Protein AF-A0A7S0L4T3-F1 (afdb_monomer_lite)

pLDDT: mean 77.62, std 17.74, range [37.81, 94.56]

Sequence (100 aa):
HNDGCRTHTGLHGLSHGSYDELWGVKTQELCRTACAQRPDCHAYEYAQISAYTRCELHKDMPTMTLPMPGYYCYKKNVPKLAGQPLQHSMREPPPPPPLP

Secondary structure (DSSP, 8-state):
--EEEE--B-TTS-B---EEEETT--SHHHHHHHHHH-TT--EEEEEEETTEEEEEEESS---EEEE-TTEEEEE------TT-------PPPPPPPPP-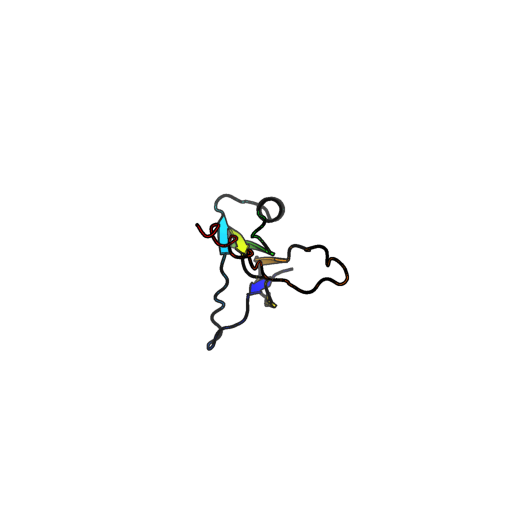

Organism: NCBI:txid221442

InterPro domains:
  IPR003609 PAN/Apple domain [PF00024] (16-62)

Structure (mmCIF, N/CA/C/O backbone):
data_AF-A0A7S0L4T3-F1
#
_entry.id   AF-A0A7S0L4T3-F1
#
loop_
_atom_site.group_PDB
_atom_site.id
_atom_site.type_symbol
_atom_site.label_atom_id
_atom_site.label_alt_id
_atom_site.label_comp_id
_atom_site.label_asym_id
_atom_site.label_entity_id
_atom_site.label_seq_id
_atom_site.pdbx_PDB_ins_code
_atom_site.Cartn_x
_atom_site.Cartn_y
_atom_site.Cartn_z
_atom_site.occupancy
_atom_site.B_iso_or_equiv
_atom_site.auth_seq_id
_atom_site.auth_comp_id
_atom_site.auth_asym_id
_atom_site.auth_atom_id
_atom_site.pdbx_PDB_model_num
ATOM 1 N N . HIS A 1 1 ? 12.550 4.303 0.684 1.00 51.66 1 HIS A N 1
ATOM 2 C CA . HIS A 1 1 ? 12.209 3.058 -0.025 1.00 51.66 1 HIS A CA 1
ATOM 3 C C . HIS A 1 1 ? 11.549 3.449 -1.335 1.00 51.66 1 HIS A C 1
ATOM 5 O O . HIS A 1 1 ? 10.740 4.362 -1.305 1.00 51.66 1 HIS A O 1
ATOM 11 N N . ASN A 1 2 ? 11.996 2.868 -2.446 1.00 75.56 2 ASN A N 1
ATOM 12 C CA . ASN A 1 2 ? 11.482 3.054 -3.812 1.00 75.56 2 ASN A CA 1
ATOM 13 C C . ASN A 1 2 ? 11.314 1.645 -4.385 1.00 75.56 2 ASN A C 1
ATOM 15 O O . ASN A 1 2 ? 11.990 1.255 -5.334 1.00 75.56 2 ASN A O 1
ATOM 19 N N . ASP A 1 3 ? 10.534 0.835 -3.683 1.00 86.62 3 ASP A N 1
ATOM 20 C CA . ASP A 1 3 ? 10.508 -0.606 -3.849 1.00 86.62 3 ASP A CA 1
ATOM 21 C C . ASP A 1 3 ? 9.082 -1.115 -3.637 1.00 86.62 3 ASP A C 1
ATOM 23 O O . ASP A 1 3 ? 8.424 -0.716 -2.674 1.00 86.62 3 ASP A O 1
ATOM 27 N N . GLY A 1 4 ? 8.615 -2.006 -4.510 1.00 85.88 4 GLY A N 1
ATOM 28 C CA . GLY A 1 4 ? 7.343 -2.715 -4.365 1.00 85.88 4 GLY A CA 1
ATOM 29 C C . GLY A 1 4 ? 7.480 -3.998 -3.542 1.00 85.88 4 GLY A C 1
ATOM 30 O O . GLY A 1 4 ? 8.554 -4.605 -3.496 1.00 85.88 4 GLY A O 1
ATOM 31 N N . CYS A 1 5 ? 6.404 -4.415 -2.880 1.00 88.56 5 CYS A N 1
ATOM 32 C CA . CYS A 1 5 ? 6.320 -5.636 -2.095 1.00 88.56 5 CYS A CA 1
ATOM 33 C C . CYS A 1 5 ? 6.178 -6.858 -3.003 1.00 88.56 5 CYS A C 1
ATOM 35 O O . CYS A 1 5 ? 5.402 -6.870 -3.956 1.00 88.56 5 CYS A O 1
ATOM 37 N N . ARG A 1 6 ? 6.897 -7.936 -2.676 1.00 86.56 6 ARG A N 1
ATOM 38 C CA . ARG A 1 6 ? 6.734 -9.235 -3.332 1.00 86.56 6 ARG A CA 1
ATOM 39 C C . ARG A 1 6 ? 6.723 -10.361 -2.313 1.00 86.56 6 ARG A C 1
ATOM 41 O O . ARG A 1 6 ? 7.630 -10.517 -1.490 1.00 86.56 6 ARG A O 1
ATOM 48 N N . THR A 1 7 ? 5.693 -11.180 -2.401 1.00 72.75 7 THR A N 1
ATOM 49 C CA . THR A 1 7 ? 5.606 -12.490 -1.761 1.00 72.75 7 THR A CA 1
ATOM 50 C C . THR A 1 7 ? 6.116 -13.512 -2.776 1.00 72.75 7 THR A C 1
ATOM 52 O O . THR A 1 7 ? 5.829 -13.370 -3.966 1.00 72.75 7 THR A O 1
ATOM 55 N N . HIS A 1 8 ? 6.976 -14.423 -2.312 1.00 65.06 8 HIS A N 1
ATOM 56 C CA . HIS A 1 8 ? 7.674 -15.501 -3.029 1.00 65.06 8 HIS A CA 1
ATOM 57 C C . HIS A 1 8 ? 7.372 -15.637 -4.535 1.00 65.06 8 HIS A C 1
ATOM 59 O O . HIS A 1 8 ? 6.236 -15.864 -4.946 1.00 65.06 8 HIS A O 1
ATOM 65 N N . THR A 1 9 ? 8.410 -15.564 -5.368 1.00 55.38 9 THR A N 1
ATOM 66 C CA . THR A 1 9 ? 8.307 -15.824 -6.808 1.00 55.38 9 THR A CA 1
ATOM 67 C C . THR A 1 9 ? 7.810 -17.248 -7.054 1.00 55.38 9 THR A C 1
ATOM 69 O O . THR A 1 9 ? 8.528 -18.202 -6.755 1.00 55.38 9 THR A O 1
ATOM 72 N N . GLY A 1 10 ? 6.618 -17.405 -7.632 1.00 50.84 10 GLY A N 1
ATOM 73 C CA . GLY A 1 10 ? 6.256 -18.666 -8.273 1.00 50.84 10 GLY A CA 1
ATOM 74 C C . GLY A 1 10 ? 7.192 -18.956 -9.453 1.00 50.84 10 GLY A C 1
ATOM 75 O O . GLY A 1 10 ? 7.936 -18.075 -9.907 1.00 50.84 10 GLY A O 1
ATOM 76 N N . LEU A 1 11 ? 7.155 -20.191 -9.971 1.00 40.84 11 LEU A N 1
ATOM 77 C CA . LEU A 1 11 ? 7.807 -20.534 -11.240 1.00 40.84 11 LEU A CA 1
ATOM 78 C C . LEU A 1 11 ? 7.422 -19.465 -12.287 1.00 40.84 11 LEU A C 1
ATOM 80 O O . LEU A 1 11 ? 6.240 -19.178 -12.451 1.00 40.84 11 LEU A O 1
ATO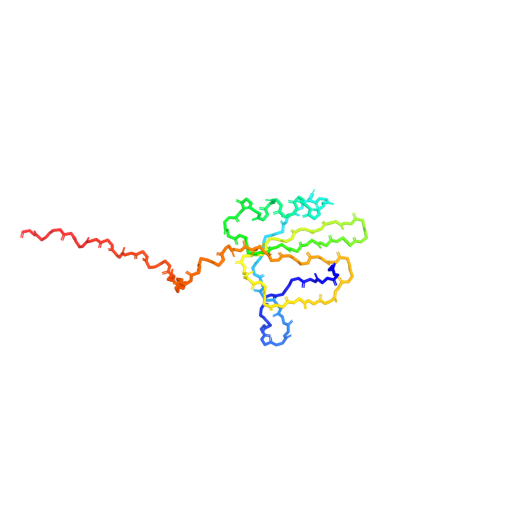M 84 N N . HIS A 1 12 ? 8.414 -18.877 -12.963 1.00 52.97 12 HIS A N 1
ATOM 85 C CA . HIS A 1 12 ? 8.284 -17.779 -13.945 1.00 52.97 12 HIS A CA 1
ATOM 86 C C . HIS A 1 12 ? 8.177 -16.335 -13.414 1.00 52.97 12 HIS A C 1
ATOM 88 O O . HIS A 1 12 ? 7.839 -15.437 -14.180 1.00 52.97 12 HIS A O 1
ATOM 94 N N . GLY A 1 13 ? 8.518 -16.058 -12.149 1.00 50.84 13 GLY A N 1
ATOM 95 C CA . GLY A 1 13 ? 8.650 -14.667 -11.673 1.00 50.84 13 GLY A CA 1
ATOM 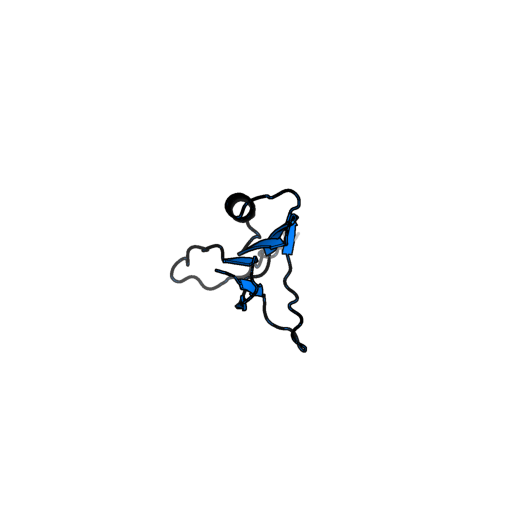96 C C . GLY A 1 13 ? 7.317 -13.935 -11.482 1.00 50.84 13 GLY A C 1
ATOM 97 O O . GLY A 1 13 ? 7.293 -12.722 -11.278 1.00 50.84 13 GLY A O 1
ATOM 98 N N . LEU A 1 14 ? 6.208 -14.676 -11.504 1.00 54.09 14 LEU A N 1
ATOM 99 C CA . LEU A 1 14 ? 4.896 -14.178 -11.119 1.00 54.09 14 LEU A CA 1
ATOM 100 C C . LEU A 1 14 ? 4.831 -14.140 -9.588 1.00 54.09 14 LEU A C 1
ATOM 102 O O . LEU A 1 14 ? 4.998 -15.157 -8.912 1.00 54.09 14 LEU A O 1
ATOM 106 N N . SER A 1 15 ? 4.640 -12.947 -9.030 1.00 57.06 15 SER A N 1
ATOM 107 C CA . SER A 1 15 ? 4.364 -12.786 -7.603 1.00 57.06 15 SER A CA 1
ATOM 108 C C . SER A 1 15 ? 2.865 -12.958 -7.395 1.00 57.06 15 SER A C 1
ATOM 110 O O . SER A 1 15 ? 2.078 -12.137 -7.857 1.00 57.06 15 SER A O 1
ATOM 112 N N . HIS A 1 16 ? 2.473 -14.047 -6.736 1.00 58.44 16 HIS A N 1
ATOM 113 C CA . HIS A 1 16 ? 1.077 -14.380 -6.433 1.00 58.44 16 HIS A CA 1
ATOM 114 C C . HIS A 1 16 ? 0.703 -13.973 -5.004 1.00 58.44 16 HIS A C 1
ATOM 116 O O . HIS A 1 16 ? 0.146 -14.765 -4.249 1.00 58.44 16 HIS A O 1
ATOM 122 N N . GLY A 1 17 ? 1.063 -12.757 -4.595 1.00 67.69 17 GLY A N 1
ATOM 123 C CA . GLY A 1 17 ? 0.638 -12.251 -3.294 1.00 67.69 17 GLY A CA 1
ATOM 124 C C . GLY A 1 17 ? -0.856 -12.009 -3.251 1.00 67.69 17 GLY A C 1
ATOM 125 O O . GLY A 1 17 ? -1.410 -11.413 -4.169 1.00 67.69 17 GLY A O 1
ATOM 126 N N . SER A 1 18 ? -1.493 -12.436 -2.168 1.00 82.62 18 SER A N 1
ATOM 127 C CA . SER A 1 18 ? -2.848 -12.028 -1.843 1.00 82.62 18 SER A CA 1
ATOM 128 C C . SER A 1 18 ? -2.810 -10.633 -1.225 1.00 82.62 18 SER A C 1
ATOM 130 O O . SER A 1 18 ? -2.102 -10.391 -0.241 1.00 82.62 18 SER A O 1
ATOM 132 N N . TYR A 1 19 ? -3.552 -9.699 -1.810 1.00 89.81 19 TYR A N 1
ATOM 133 C CA . TYR A 1 19 ? -3.693 -8.342 -1.301 1.00 89.81 19 TYR A CA 1
ATOM 134 C C . TYR A 1 19 ? -5.101 -7.806 -1.548 1.00 89.81 19 TYR A C 1
ATOM 136 O O . TYR A 1 19 ? -5.784 -8.220 -2.482 1.00 89.81 19 TYR A O 1
ATOM 144 N N . ASP A 1 20 ? -5.523 -6.872 -0.700 1.00 92.50 20 ASP A N 1
ATOM 145 C CA . ASP A 1 20 ? -6.694 -6.039 -0.963 1.00 92.50 20 ASP A CA 1
ATOM 146 C C . ASP A 1 20 ? -6.237 -4.671 -1.463 1.00 92.50 20 ASP A C 1
ATOM 148 O O . ASP A 1 20 ? -5.354 -4.054 -0.868 1.00 92.50 20 ASP A O 1
ATOM 152 N N . GLU A 1 21 ? -6.863 -4.172 -2.524 1.00 92.50 21 GLU A N 1
ATOM 153 C CA . GLU A 1 21 ? -6.583 -2.839 -3.052 1.00 92.50 21 GLU A CA 1
ATOM 154 C C . GLU A 1 21 ? -7.572 -1.813 -2.487 1.00 92.50 21 GLU A C 1
ATOM 156 O O . GLU A 1 21 ? -8.792 -1.979 -2.564 1.00 92.50 21 GLU A O 1
ATOM 161 N N . LEU A 1 22 ? -7.038 -0.742 -1.903 1.00 90.75 22 LEU A N 1
ATOM 162 C CA . LEU A 1 22 ? -7.804 0.370 -1.361 1.00 90.75 22 LEU A CA 1
ATOM 163 C C . LEU A 1 22 ? -7.675 1.597 -2.261 1.00 90.75 22 LEU A C 1
ATOM 165 O O . LEU A 1 22 ? -6.615 2.217 -2.380 1.00 90.75 22 LEU A O 1
ATOM 169 N N . TRP A 1 23 ? -8.805 1.987 -2.840 1.00 83.62 23 TRP A N 1
ATOM 170 C CA . TRP A 1 23 ? -8.937 3.192 -3.647 1.00 83.62 23 TRP A CA 1
ATOM 171 C C . TRP A 1 23 ? -9.188 4.427 -2.774 1.00 83.62 23 TRP A C 1
ATOM 173 O O . TRP A 1 23 ? -9.782 4.344 -1.701 1.00 83.62 23 TRP A O 1
ATOM 183 N N . GLY A 1 24 ? -8.733 5.598 -3.228 1.00 80.69 24 GLY A N 1
ATOM 184 C CA . GLY A 1 24 ? -8.939 6.871 -2.522 1.00 80.69 24 GLY A CA 1
ATOM 185 C C . GLY A 1 24 ? -7.986 7.128 -1.346 1.00 80.69 24 GLY A C 1
ATOM 186 O O . GLY A 1 24 ? -8.028 8.205 -0.749 1.00 80.69 24 GLY A O 1
ATOM 187 N N . VAL A 1 25 ? -7.085 6.191 -1.043 1.00 88.00 25 VAL A N 1
ATOM 188 C CA . VAL A 1 25 ? -5.992 6.379 -0.082 1.00 88.00 25 VAL A CA 1
ATOM 189 C C . VAL A 1 25 ? -4.889 7.214 -0.738 1.00 88.00 25 VAL A C 1
ATOM 191 O O . VAL A 1 25 ? -4.203 6.755 -1.650 1.00 88.00 25 VAL A O 1
ATOM 194 N N . LYS A 1 26 ? -4.737 8.465 -0.290 1.00 88.94 26 LYS A N 1
ATOM 195 C CA . LYS A 1 26 ? -3.861 9.467 -0.932 1.00 88.94 26 LYS A CA 1
ATOM 196 C C . LYS A 1 26 ? -2.448 9.553 -0.360 1.00 88.94 26 LYS A C 1
ATOM 198 O O . LYS A 1 26 ? -1.635 10.295 -0.900 1.00 88.94 26 LYS A O 1
ATOM 203 N N . THR A 1 27 ? -2.173 8.881 0.756 1.00 91.62 27 THR A N 1
ATOM 204 C CA . THR A 1 27 ? -0.866 8.956 1.421 1.00 91.62 27 THR A CA 1
ATOM 205 C C . THR A 1 27 ? -0.434 7.607 1.980 1.00 91.62 27 THR A C 1
ATOM 207 O O . THR A 1 27 ? -1.256 6.724 2.255 1.00 91.62 27 THR A O 1
ATOM 210 N N . GLN A 1 28 ? 0.875 7.469 2.193 1.00 92.38 28 GLN A N 1
ATOM 211 C CA . GLN A 1 28 ? 1.479 6.278 2.788 1.00 92.38 28 GLN A CA 1
ATOM 212 C C . GLN A 1 28 ? 0.986 6.054 4.221 1.00 92.38 28 GLN A C 1
ATOM 214 O O . GLN A 1 28 ? 0.736 4.922 4.621 1.00 92.38 28 GLN A O 1
ATOM 219 N N . GLU A 1 29 ? 0.796 7.127 4.989 1.00 92.88 29 GLU A N 1
ATOM 220 C CA . GLU A 1 29 ? 0.365 7.085 6.389 1.00 92.88 29 GLU A CA 1
ATOM 221 C C . GLU A 1 29 ? -1.058 6.538 6.522 1.00 92.88 29 GLU A C 1
ATOM 223 O O . GLU A 1 29 ? -1.351 5.764 7.438 1.00 92.88 29 GLU A O 1
ATOM 228 N N . LEU A 1 30 ? -1.940 6.896 5.584 1.00 93.88 30 LEU A N 1
ATOM 229 C CA . LEU A 1 30 ? -3.300 6.367 5.536 1.00 93.88 30 LEU A CA 1
ATOM 230 C C . LEU A 1 30 ? -3.296 4.879 5.165 1.00 93.88 30 LEU A C 1
ATOM 232 O O . LEU A 1 30 ? -3.981 4.092 5.817 1.00 93.88 30 LEU A O 1
ATOM 236 N N . CYS A 1 31 ? -2.465 4.473 4.199 1.00 94.19 31 CYS A N 1
ATOM 237 C CA . CYS A 1 31 ? -2.300 3.063 3.829 1.00 94.19 31 CYS A CA 1
ATOM 238 C C . CYS A 1 31 ? -1.743 2.233 5.002 1.00 94.19 31 CYS A C 1
ATOM 240 O O . CYS A 1 31 ? -2.263 1.167 5.343 1.00 94.19 31 CYS A O 1
ATOM 242 N N . ARG A 1 32 ? -0.757 2.785 5.721 1.00 93.62 32 ARG A N 1
ATOM 243 C CA . ARG A 1 32 ? -0.207 2.204 6.950 1.00 93.62 32 ARG A CA 1
ATOM 244 C C . ARG A 1 32 ? -1.263 2.044 8.035 1.00 93.62 32 ARG A C 1
ATOM 246 O O . ARG A 1 32 ? -1.318 0.996 8.674 1.00 93.62 32 ARG A O 1
ATOM 253 N N . THR A 1 33 ? -2.080 3.071 8.254 1.00 94.25 33 THR A N 1
ATOM 254 C CA . THR A 1 33 ? -3.154 3.046 9.257 1.00 94.25 33 THR A CA 1
ATOM 255 C C . THR A 1 33 ? -4.188 1.978 8.918 1.00 94.25 33 THR A C 1
ATOM 257 O O . THR A 1 33 ? -4.558 1.193 9.791 1.00 94.25 33 THR A O 1
ATOM 260 N N . ALA A 1 34 ? -4.581 1.874 7.647 1.00 93.81 34 ALA A N 1
ATOM 261 C CA . ALA A 1 34 ? -5.493 0.834 7.180 1.00 93.81 34 ALA A CA 1
ATOM 262 C C . ALA A 1 34 ? -4.918 -0.576 7.413 1.00 93.81 34 ALA A C 1
ATOM 264 O O . ALA A 1 34 ? -5.602 -1.441 7.957 1.00 93.81 34 ALA A O 1
ATOM 265 N N . CYS A 1 35 ? -3.634 -0.796 7.108 1.00 93.81 35 CYS A N 1
ATOM 266 C CA . CYS A 1 35 ? -2.965 -2.063 7.420 1.00 93.81 35 CYS A CA 1
ATOM 267 C C . CYS A 1 35 ? -2.866 -2.332 8.930 1.00 93.81 35 CYS A C 1
ATOM 269 O O . CYS A 1 35 ? -2.978 -3.469 9.390 1.00 93.81 35 CYS A O 1
ATOM 271 N N . ALA A 1 36 ? -2.641 -1.297 9.742 1.00 91.75 36 ALA A N 1
ATOM 272 C CA . ALA A 1 36 ? -2.548 -1.446 11.190 1.00 91.75 36 ALA A CA 1
ATOM 273 C C . ALA A 1 36 ? -3.869 -1.950 11.793 1.00 91.75 36 ALA A C 1
ATOM 275 O O . ALA A 1 36 ? -3.833 -2.838 12.645 1.00 91.75 36 ALA A O 1
ATOM 276 N N . GLN A 1 37 ? -5.001 -1.442 11.294 1.00 93.19 37 GLN A N 1
ATOM 277 C CA . GLN A 1 37 ? -6.354 -1.808 11.727 1.00 93.19 37 GLN A CA 1
ATOM 278 C C . GLN A 1 37 ? -6.790 -3.209 11.279 1.00 93.19 37 GLN A C 1
ATOM 280 O O . GLN A 1 37 ? -7.684 -3.791 11.891 1.00 93.19 37 GLN A O 1
ATOM 285 N N . ARG A 1 38 ? -6.164 -3.767 10.237 1.00 91.94 38 ARG A N 1
ATOM 286 C CA . ARG A 1 38 ? -6.503 -5.095 9.719 1.00 91.94 38 ARG A CA 1
ATOM 287 C C . ARG A 1 38 ? -5.603 -6.180 10.326 1.00 91.94 38 ARG A C 1
ATOM 289 O O . ARG A 1 38 ? -4.374 -6.081 10.223 1.00 91.94 38 ARG A O 1
ATOM 296 N N . PRO A 1 39 ? -6.176 -7.204 10.985 1.00 89.19 39 PRO A N 1
ATOM 297 C CA . PRO A 1 39 ? -5.392 -8.266 11.613 1.00 89.19 39 PRO A CA 1
ATOM 298 C C . PRO A 1 39 ? -4.722 -9.184 10.584 1.00 89.19 39 PRO A C 1
ATOM 300 O O . PRO A 1 39 ? -3.642 -9.698 10.851 1.00 89.19 39 PRO A O 1
ATOM 303 N N . ASP A 1 40 ? -5.332 -9.337 9.409 1.00 89.50 40 ASP A N 1
ATOM 304 C CA . ASP A 1 40 ? -4.833 -10.106 8.267 1.00 89.50 40 ASP A CA 1
ATOM 305 C C . ASP A 1 40 ? -3.834 -9.326 7.402 1.00 89.50 40 ASP A C 1
ATOM 307 O O . ASP A 1 40 ? -3.291 -9.880 6.456 1.00 89.50 40 ASP A O 1
ATOM 311 N N . CYS A 1 41 ? -3.561 -8.052 7.704 1.00 91.56 41 CYS A N 1
ATOM 312 C CA . CYS A 1 41 ? -2.565 -7.283 6.967 1.00 91.56 41 CYS A CA 1
ATOM 313 C C . CYS A 1 41 ? -1.166 -7.474 7.561 1.00 91.56 41 CYS A C 1
ATOM 315 O O . CYS A 1 41 ? -0.894 -7.097 8.706 1.00 91.56 41 CYS A O 1
ATOM 317 N N . HIS A 1 42 ? -0.259 -7.999 6.743 1.00 91.00 42 HIS A N 1
ATOM 318 C CA . HIS A 1 42 ? 1.136 -8.261 7.094 1.00 91.00 42 HIS A CA 1
ATOM 319 C C . HIS A 1 42 ? 2.101 -7.213 6.529 1.00 91.00 42 HIS A C 1
ATOM 321 O O . HIS A 1 42 ? 3.201 -7.024 7.055 1.00 91.00 42 HIS A O 1
ATOM 327 N N . ALA A 1 43 ? 1.699 -6.508 5.476 1.00 92.62 43 ALA A N 1
ATOM 328 C CA . ALA A 1 43 ? 2.443 -5.408 4.879 1.00 92.62 43 ALA A CA 1
ATOM 329 C C . ALA A 1 43 ? 1.510 -4.519 4.058 1.00 92.62 43 ALA A C 1
ATOM 331 O O . ALA A 1 43 ? 0.433 -4.957 3.664 1.00 92.62 43 ALA A O 1
ATOM 332 N N . TYR A 1 44 ? 1.943 -3.300 3.758 1.00 93.75 44 TYR A N 1
ATOM 333 C CA . TYR A 1 44 ? 1.287 -2.472 2.755 1.00 93.75 44 TYR A CA 1
ATOM 334 C C . TYR A 1 44 ? 2.267 -2.078 1.652 1.00 93.75 44 TYR A C 1
ATOM 336 O O . TYR A 1 44 ? 3.458 -1.885 1.911 1.00 93.75 44 TYR A O 1
ATOM 344 N N . GLU A 1 45 ? 1.745 -1.928 0.441 1.00 93.50 45 GLU A N 1
ATOM 345 C CA . GLU A 1 45 ? 2.418 -1.265 -0.668 1.00 93.50 45 GLU A CA 1
ATOM 346 C C . GLU A 1 45 ? 1.642 0.004 -1.010 1.00 93.50 45 GLU A C 1
ATOM 348 O O . GLU A 1 45 ? 0.435 -0.026 -1.236 1.00 93.50 45 GLU A O 1
ATOM 353 N N . TYR A 1 46 ? 2.333 1.138 -1.037 1.00 94.25 46 TYR A N 1
ATOM 354 C CA . TYR A 1 46 ? 1.776 2.377 -1.557 1.00 94.25 46 TYR A CA 1
ATOM 355 C C . TYR A 1 46 ? 2.485 2.750 -2.851 1.00 94.25 46 TYR A C 1
ATOM 357 O O . TYR A 1 46 ? 3.711 2.830 -2.875 1.00 94.25 46 TYR A O 1
ATOM 365 N N . ALA A 1 47 ? 1.722 3.022 -3.903 1.00 91.75 47 ALA A N 1
ATOM 366 C CA . ALA A 1 47 ? 2.247 3.491 -5.173 1.00 91.75 47 ALA A CA 1
ATOM 367 C C . ALA A 1 47 ? 1.690 4.875 -5.508 1.00 91.75 47 ALA A C 1
ATOM 369 O O . ALA A 1 47 ? 0.484 5.109 -5.409 1.00 91.75 47 ALA A O 1
ATOM 370 N N . GLN A 1 48 ? 2.562 5.774 -5.953 1.00 89.81 48 GLN A N 1
ATOM 371 C CA . 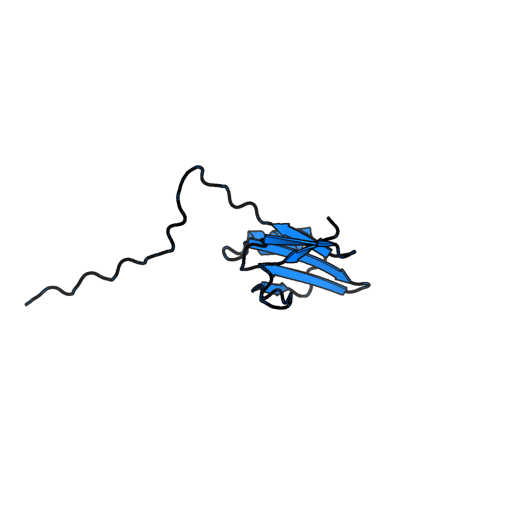GLN A 1 48 ? 2.194 7.028 -6.596 1.00 89.81 48 GLN A CA 1
ATOM 372 C C . GLN A 1 48 ? 2.601 6.958 -8.067 1.00 89.81 48 GLN A C 1
ATOM 374 O O . GLN A 1 48 ? 3.777 7.057 -8.414 1.00 89.81 48 GLN A O 1
ATOM 379 N N . ILE A 1 49 ? 1.608 6.759 -8.930 1.00 83.94 49 ILE A N 1
ATOM 380 C CA . ILE A 1 49 ? 1.773 6.565 -10.369 1.00 83.94 49 ILE A CA 1
ATOM 381 C C . ILE A 1 49 ? 1.199 7.800 -11.061 1.00 83.94 49 ILE A C 1
ATOM 383 O O . ILE A 1 49 ? -0.008 7.912 -11.286 1.00 83.94 49 ILE A O 1
ATOM 387 N N . SER A 1 50 ? 2.073 8.760 -11.364 1.00 85.06 50 SER A N 1
ATOM 388 C CA . SER A 1 50 ? 1.688 10.067 -11.912 1.00 85.06 50 SER A CA 1
ATOM 389 C C . SER A 1 50 ? 0.650 10.774 -11.020 1.00 85.06 50 SER A C 1
ATOM 391 O O . SER A 1 50 ? 0.995 11.217 -9.927 1.00 85.06 50 SER A O 1
ATOM 393 N N . ALA A 1 51 ? -0.609 10.883 -11.458 1.00 84.75 51 ALA A N 1
ATOM 394 C CA . ALA A 1 51 ? -1.694 11.519 -10.704 1.00 84.75 51 ALA A CA 1
ATOM 395 C C . ALA A 1 51 ? -2.509 10.537 -9.839 1.00 84.75 51 ALA A C 1
ATOM 397 O O . ALA A 1 51 ? -3.378 10.964 -9.078 1.00 84.75 51 ALA A O 1
ATOM 398 N N . TYR A 1 52 ? -2.250 9.234 -9.958 1.00 84.50 52 TYR A N 1
ATOM 399 C CA . TYR A 1 52 ? -3.003 8.187 -9.280 1.00 84.50 52 TYR A CA 1
ATOM 400 C C . TYR A 1 52 ? -2.226 7.643 -8.090 1.00 84.50 52 TYR A C 1
ATOM 402 O O . TYR A 1 52 ? -1.000 7.520 -8.117 1.00 84.50 52 TYR A O 1
ATOM 410 N N . THR A 1 53 ? -2.959 7.289 -7.041 1.00 91.19 53 THR A N 1
ATOM 411 C CA . THR A 1 53 ? -2.410 6.623 -5.865 1.00 91.19 53 THR A CA 1
ATOM 412 C C . THR A 1 53 ? -3.062 5.263 -5.710 1.00 91.19 53 THR A C 1
ATOM 414 O O . THR A 1 53 ? -4.244 5.087 -6.010 1.00 91.19 53 THR A O 1
ATOM 417 N N . ARG A 1 54 ? -2.277 4.295 -5.250 1.00 91.19 54 ARG A N 1
ATOM 418 C CA . ARG A 1 54 ? -2.715 2.918 -5.043 1.00 91.19 54 ARG A CA 1
ATOM 419 C C . ARG A 1 54 ? -2.202 2.444 -3.699 1.00 91.19 54 ARG A C 1
ATOM 421 O O . ARG A 1 54 ? -1.049 2.697 -3.361 1.00 91.19 54 ARG A O 1
ATOM 428 N N . CYS A 1 55 ? -3.064 1.796 -2.934 1.00 94.56 55 CYS A N 1
ATOM 429 C CA . CYS A 1 55 ? -2.715 1.194 -1.660 1.00 94.56 55 CYS A CA 1
ATOM 430 C C . CYS A 1 55 ? -3.085 -0.283 -1.728 1.00 94.56 55 CYS A C 1
ATOM 432 O O . CYS A 1 55 ? -4.258 -0.607 -1.881 1.00 94.56 55 CYS A O 1
ATOM 434 N N . GLU A 1 56 ? -2.101 -1.162 -1.614 1.00 93.81 56 GLU A N 1
ATOM 435 C CA . GLU A 1 56 ? -2.313 -2.595 -1.453 1.00 93.81 56 GLU A CA 1
ATOM 436 C C . GLU A 1 56 ? -2.062 -2.981 0.004 1.00 93.81 56 GLU A C 1
ATOM 438 O O . GLU A 1 56 ? -1.072 -2.575 0.615 1.00 93.81 56 GLU A O 1
ATOM 443 N N . LEU A 1 57 ? -2.955 -3.789 0.563 1.00 93.62 57 LEU A N 1
ATOM 444 C CA . LEU A 1 57 ? -2.809 -4.405 1.874 1.00 93.62 57 LEU A CA 1
ATOM 445 C C . LEU A 1 57 ? -2.517 -5.890 1.681 1.00 93.62 57 LEU A C 1
ATOM 447 O O . LEU A 1 57 ? -3.417 -6.656 1.343 1.00 93.62 57 LEU A O 1
ATOM 451 N N . HIS A 1 58 ? -1.270 -6.298 1.892 1.00 91.62 58 HIS A N 1
ATOM 452 C CA . HIS A 1 58 ? -0.839 -7.676 1.690 1.00 91.62 58 HIS A CA 1
ATOM 453 C C . HIS A 1 58 ? -1.289 -8.574 2.839 1.00 91.62 58 HIS A C 1
ATOM 455 O O . HIS A 1 58 ? -0.985 -8.312 4.009 1.00 91.62 58 HIS A O 1
ATOM 461 N N . LYS A 1 59 ? -1.952 -9.670 2.470 1.00 89.12 59 LYS A N 1
ATOM 462 C CA . LYS A 1 59 ? -2.365 -10.765 3.357 1.00 89.12 59 LYS A CA 1
ATOM 463 C C . LYS A 1 59 ? -1.288 -11.827 3.531 1.00 89.12 59 LYS A C 1
ATOM 465 O O . LYS A 1 59 ? -1.328 -12.602 4.476 1.00 89.12 59 LYS A O 1
ATOM 470 N N . ASP A 1 60 ? -0.298 -11.831 2.650 1.00 87.00 60 ASP A N 1
ATOM 471 C CA . ASP A 1 60 ? 0.886 -12.669 2.771 1.00 87.00 60 ASP A CA 1
ATOM 472 C C . ASP A 1 60 ? 2.087 -11.821 3.191 1.00 87.00 60 ASP A C 1
ATOM 474 O O . ASP A 1 60 ? 2.210 -10.652 2.820 1.00 87.00 60 ASP A O 1
ATOM 478 N N . MET A 1 61 ? 3.013 -12.407 3.952 1.00 85.19 61 MET A N 1
ATOM 479 C CA . MET A 1 61 ? 4.227 -11.700 4.358 1.00 85.19 61 MET A CA 1
ATOM 480 C C . MET A 1 61 ? 5.177 -11.522 3.159 1.00 85.19 61 MET A C 1
ATOM 482 O O . MET A 1 61 ? 5.647 -12.523 2.609 1.00 85.19 61 MET A O 1
ATOM 486 N N . PRO A 1 62 ? 5.537 -10.281 2.768 1.00 86.56 62 PRO A N 1
ATOM 487 C CA . PRO A 1 62 ? 6.492 -10.070 1.688 1.00 86.56 62 PRO A CA 1
ATOM 488 C C . PRO A 1 62 ? 7.865 -10.633 2.050 1.00 86.56 62 PRO A C 1
ATOM 490 O O . PRO A 1 62 ? 8.454 -10.298 3.085 1.00 86.56 62 PRO A O 1
ATOM 493 N N . THR A 1 63 ? 8.397 -11.477 1.172 1.00 84.44 63 THR A N 1
ATOM 494 C CA . THR A 1 63 ? 9.709 -12.113 1.334 1.00 84.44 63 THR A CA 1
ATOM 495 C C . THR A 1 63 ? 10.819 -11.280 0.710 1.00 84.44 63 THR A C 1
ATOM 497 O O . THR A 1 63 ? 11.969 -11.386 1.126 1.00 84.44 63 THR A O 1
ATOM 500 N N . MET A 1 64 ? 10.485 -10.437 -0.269 1.00 83.88 64 MET A N 1
ATOM 501 C CA . MET A 1 64 ? 11.433 -9.582 -0.978 1.00 83.88 64 MET A CA 1
ATOM 502 C C . MET A 1 64 ? 10.763 -8.282 -1.434 1.00 83.88 64 MET A C 1
ATOM 504 O O . MET A 1 64 ? 9.541 -8.134 -1.363 1.00 83.88 64 MET A O 1
ATOM 508 N N . THR A 1 65 ? 11.577 -7.342 -1.895 1.00 87.06 65 THR A N 1
ATOM 509 C CA . THR A 1 65 ? 11.120 -6.102 -2.521 1.00 87.06 65 THR A CA 1
ATOM 510 C C . THR A 1 65 ? 11.756 -5.959 -3.898 1.00 87.06 65 THR A C 1
ATOM 512 O O . THR A 1 65 ? 12.870 -6.439 -4.109 1.00 87.06 65 THR A O 1
ATOM 515 N N . LEU A 1 66 ? 11.060 -5.318 -4.837 1.00 84.62 66 LEU A N 1
ATOM 516 C CA . LEU A 1 66 ? 11.605 -5.002 -6.160 1.00 84.62 66 LEU A CA 1
ATOM 517 C C . LEU A 1 66 ? 11.766 -3.492 -6.314 1.00 84.62 66 LEU A C 1
ATOM 519 O O . LEU A 1 66 ? 10.764 -2.795 -6.153 1.00 84.62 66 LEU A O 1
ATOM 523 N N . PRO A 1 67 ? 12.961 -2.991 -6.669 1.00 86.56 67 PRO A N 1
ATOM 524 C CA . PRO A 1 67 ? 13.175 -1.570 -6.909 1.00 86.56 67 PRO A CA 1
ATOM 525 C C . PRO A 1 67 ? 12.257 -1.054 -8.018 1.00 86.56 67 PRO A C 1
ATOM 527 O O . PRO A 1 67 ? 12.384 -1.449 -9.176 1.00 86.56 67 PRO A O 1
ATOM 530 N N . MET A 1 68 ? 11.325 -0.177 -7.653 1.00 83.56 68 MET A N 1
ATOM 531 C CA . MET A 1 68 ? 10.389 0.481 -8.558 1.00 83.56 68 MET A CA 1
ATOM 532 C C . MET A 1 68 ? 10.128 1.914 -8.066 1.00 83.56 68 MET A C 1
ATOM 534 O O . MET A 1 68 ? 9.565 2.104 -6.984 1.00 83.56 68 MET A O 1
ATOM 538 N N . PRO A 1 69 ? 10.519 2.946 -8.837 1.00 87.81 69 PRO A N 1
ATOM 539 C CA . PRO A 1 69 ? 10.277 4.336 -8.465 1.00 87.81 69 PRO A CA 1
ATOM 540 C C . PRO A 1 69 ? 8.793 4.625 -8.236 1.00 87.81 69 PRO A C 1
ATOM 542 O O . PRO A 1 69 ? 7.947 4.221 -9.032 1.00 87.81 69 PRO A O 1
ATOM 545 N N . GLY A 1 70 ? 8.486 5.341 -7.153 1.00 88.12 70 GLY A N 1
ATOM 546 C CA . GLY A 1 70 ? 7.110 5.688 -6.788 1.00 88.12 70 GLY A CA 1
ATOM 547 C C . GLY A 1 70 ? 6.369 4.603 -6.004 1.00 88.12 70 GLY A C 1
ATOM 548 O O . GLY A 1 70 ? 5.216 4.826 -5.650 1.00 88.12 70 GLY A O 1
ATOM 549 N N . TYR A 1 71 ? 7.015 3.474 -5.698 1.00 91.56 71 TYR A N 1
ATOM 550 C CA . TYR A 1 71 ? 6.460 2.398 -4.876 1.00 91.56 71 TYR A CA 1
ATOM 551 C C . TYR A 1 71 ? 7.118 2.357 -3.498 1.00 91.56 71 TYR A C 1
ATOM 553 O O . TYR A 1 71 ? 8.314 2.601 -3.339 1.00 91.56 71 TYR A O 1
ATOM 561 N N . TYR A 1 72 ? 6.321 2.023 -2.490 1.00 91.94 72 TYR A N 1
ATOM 562 C CA . TYR A 1 72 ? 6.730 1.996 -1.097 1.00 91.94 72 TYR A CA 1
ATOM 563 C C . TYR A 1 72 ? 6.178 0.748 -0.426 1.00 91.94 72 TYR A C 1
ATOM 565 O O . TYR A 1 72 ? 5.026 0.717 -0.000 1.00 91.94 72 TYR A O 1
ATOM 573 N N . CYS A 1 73 ? 7.027 -0.264 -0.296 1.00 91.69 73 CYS A N 1
ATOM 574 C CA . CYS A 1 73 ? 6.743 -1.451 0.486 1.00 91.69 73 CYS A CA 1
ATOM 575 C C . CYS A 1 73 ? 7.100 -1.238 1.957 1.00 91.69 73 CYS A C 1
ATOM 577 O O . CYS A 1 73 ? 8.225 -0.853 2.295 1.00 91.69 73 CYS A O 1
ATOM 579 N N . TYR A 1 74 ? 6.166 -1.558 2.849 1.00 91.69 74 TYR A N 1
ATOM 580 C CA . TYR A 1 74 ? 6.408 -1.560 4.284 1.00 91.69 74 TYR A CA 1
ATOM 581 C C . TYR A 1 74 ? 5.806 -2.796 4.940 1.00 91.69 74 TYR A C 1
ATOM 583 O O . TYR A 1 74 ? 4.599 -3.035 4.897 1.00 91.69 74 TYR A O 1
ATOM 591 N N . LYS A 1 75 ? 6.659 -3.564 5.618 1.00 90.50 75 LYS A N 1
ATOM 592 C CA . LYS A 1 75 ? 6.243 -4.733 6.393 1.00 90.50 75 LYS A CA 1
ATOM 593 C C . LYS A 1 75 ? 5.773 -4.300 7.774 1.00 90.50 75 LYS A C 1
ATOM 595 O O . LYS A 1 75 ? 6.478 -3.578 8.476 1.00 90.50 75 LYS A O 1
ATOM 600 N N . LYS A 1 76 ? 4.589 -4.762 8.178 1.00 87.12 76 LYS A N 1
ATOM 601 C CA . LYS A 1 76 ? 4.080 -4.552 9.532 1.00 87.12 76 LYS A CA 1
ATOM 602 C C . LYS A 1 76 ? 4.984 -5.326 10.485 1.00 87.12 76 LYS A C 1
ATOM 604 O O . LYS A 1 76 ? 5.131 -6.542 10.365 1.00 87.12 76 LYS A O 1
ATOM 609 N N . ASN A 1 77 ? 5.590 -4.625 11.437 1.00 73.25 77 ASN A N 1
ATOM 610 C CA . ASN A 1 77 ? 6.297 -5.282 12.525 1.00 73.25 77 ASN A CA 1
ATOM 611 C C . ASN A 1 77 ? 5.259 -5.997 13.390 1.00 73.25 77 ASN A C 1
ATOM 613 O O . ASN A 1 77 ? 4.618 -5.379 14.237 1.00 73.25 77 ASN A O 1
ATOM 617 N N . VAL A 1 78 ? 5.087 -7.297 13.178 1.00 62.91 78 VAL A N 1
ATOM 618 C CA . VAL A 1 78 ? 4.555 -8.147 14.237 1.00 62.91 78 VAL A CA 1
ATOM 619 C C . VAL A 1 78 ? 5.618 -8.161 15.333 1.00 62.91 78 VAL A C 1
ATOM 621 O O . VAL A 1 78 ? 6.790 -8.408 15.020 1.00 62.91 78 VAL A O 1
ATOM 624 N N . PRO A 1 79 ? 5.291 -7.838 16.597 1.00 51.84 79 PRO A N 1
ATOM 625 C CA . PRO A 1 79 ? 6.212 -8.105 17.684 1.00 51.84 79 PRO A CA 1
ATOM 626 C C . PRO A 1 79 ? 6.638 -9.563 17.543 1.00 51.84 79 PRO A C 1
ATOM 628 O O . PRO A 1 79 ? 5.790 -10.457 17.565 1.00 51.84 79 PRO A O 1
ATOM 631 N N . LYS A 1 80 ? 7.936 -9.811 17.330 1.00 43.53 80 LYS A N 1
ATOM 632 C CA . LYS A 1 80 ? 8.488 -11.143 17.553 1.00 43.53 80 LYS A CA 1
ATOM 633 C C . LYS A 1 80 ? 8.224 -11.408 19.025 1.00 43.53 80 LYS A C 1
ATOM 635 O O . LYS A 1 80 ? 8.968 -10.916 19.869 1.00 43.53 80 LYS A O 1
ATOM 640 N N . LEU A 1 81 ? 7.137 -12.104 19.339 1.00 45.09 81 LEU A N 1
ATOM 641 C CA . LEU A 1 81 ? 6.974 -12.689 20.652 1.00 45.09 81 LEU A CA 1
ATOM 642 C C . LEU A 1 81 ? 8.170 -13.632 20.775 1.00 45.09 81 LEU A C 1
ATOM 644 O O . LEU A 1 81 ? 8.262 -14.625 20.053 1.00 45.09 81 LEU A O 1
ATOM 648 N N . ALA A 1 82 ? 9.176 -13.203 21.531 1.00 41.69 82 ALA A N 1
ATOM 649 C CA . ALA A 1 82 ? 10.439 -13.901 21.645 1.00 41.69 82 ALA A CA 1
ATOM 650 C C . ALA A 1 82 ? 10.149 -15.347 22.079 1.00 41.69 82 ALA A C 1
ATOM 652 O O . ALA A 1 82 ? 9.705 -15.579 23.197 1.00 41.69 82 ALA A O 1
ATOM 653 N N . GLY A 1 83 ? 10.352 -16.303 21.168 1.00 4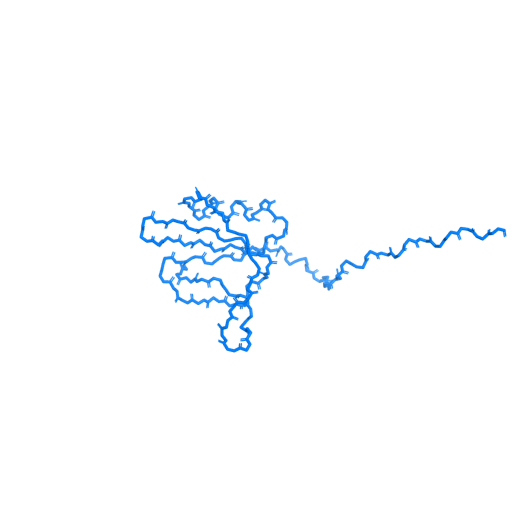2.53 83 GLY A N 1
ATOM 654 C CA . GLY A 1 83 ? 10.386 -17.728 21.493 1.00 42.53 83 GLY A CA 1
ATOM 655 C C . GLY A 1 83 ? 9.072 -18.517 21.481 1.00 42.53 83 GLY A C 1
ATOM 656 O O . GLY A 1 83 ? 8.984 -19.470 22.245 1.00 42.53 83 GLY A O 1
ATOM 657 N N . GLN A 1 84 ? 8.083 -18.215 20.630 1.00 43.28 84 GLN A N 1
ATOM 658 C CA . GLN A 1 84 ? 6.953 -19.143 20.426 1.00 43.28 84 GLN A CA 1
ATOM 659 C C . GLN A 1 84 ? 6.868 -19.620 18.965 1.00 43.28 84 GLN A C 1
ATOM 661 O O . GLN A 1 84 ? 6.805 -18.783 18.061 1.00 43.28 84 GLN A O 1
ATOM 666 N N . PRO A 1 85 ? 6.919 -20.943 18.696 1.00 37.81 85 PRO A N 1
ATOM 667 C CA . PRO A 1 85 ? 6.753 -21.474 17.348 1.00 37.81 85 PRO A CA 1
ATOM 668 C C . PRO A 1 85 ? 5.348 -21.161 16.821 1.00 37.81 85 PRO A C 1
ATOM 670 O O . PRO A 1 85 ? 4.381 -21.140 17.580 1.00 37.81 85 PRO A O 1
ATOM 673 N N . LEU A 1 86 ? 5.252 -20.927 15.509 1.00 47.31 86 LEU A N 1
ATOM 674 C CA . LEU A 1 86 ? 4.007 -20.735 14.762 1.00 47.31 86 LEU A CA 1
ATOM 675 C C . LEU A 1 86 ? 3.110 -21.976 14.898 1.00 47.31 86 LEU A C 1
ATOM 677 O O . LEU A 1 86 ? 3.109 -22.860 14.040 1.00 47.31 86 LEU A O 1
ATOM 681 N N . GLN A 1 87 ? 2.331 -22.050 15.973 1.00 43.53 87 GLN A N 1
ATOM 682 C CA . GLN A 1 87 ? 1.190 -22.946 16.032 1.00 43.53 87 GLN A CA 1
ATOM 683 C C . GLN A 1 87 ? 0.091 -22.322 15.181 1.00 43.53 87 GLN A C 1
ATOM 685 O O . GLN A 1 87 ? -0.625 -21.409 15.590 1.00 43.53 87 GLN A O 1
ATOM 690 N N . HIS A 1 88 ? 0.004 -22.821 13.950 1.00 42.06 88 HIS A N 1
ATOM 691 C CA . HIS A 1 88 ? -1.209 -22.768 13.157 1.00 42.06 88 HIS A CA 1
ATOM 692 C C . HIS A 1 88 ? -2.385 -23.141 14.060 1.00 42.06 88 HIS A C 1
ATOM 694 O O . HIS A 1 88 ? -2.304 -24.102 14.826 1.00 42.06 88 HIS A O 1
ATOM 700 N N . SER A 1 89 ? -3.450 -22.351 13.975 1.00 47.88 89 SER A N 1
ATOM 701 C CA . SER A 1 89 ? -4.718 -22.565 14.659 1.00 47.88 89 SER A CA 1
ATOM 702 C C . SER A 1 89 ? -5.285 -23.948 14.307 1.00 47.88 89 SER A C 1
ATOM 704 O O . SER A 1 89 ? -6.076 -24.096 13.382 1.00 47.88 89 SER A O 1
ATOM 706 N N . MET A 1 90 ? -4.875 -24.977 15.045 1.00 44.72 90 MET A N 1
ATOM 707 C CA . MET A 1 90 ? -5.652 -26.196 15.205 1.00 44.72 90 MET A CA 1
ATOM 708 C C . MET A 1 90 ? -6.747 -25.816 16.195 1.00 44.72 90 MET A C 1
ATOM 710 O O . MET A 1 90 ? -6.513 -25.756 17.400 1.00 44.72 90 MET A O 1
ATOM 714 N N . ARG A 1 91 ? -7.935 -25.470 15.693 1.00 51.78 91 ARG A N 1
ATOM 715 C CA . ARG A 1 91 ? -9.124 -25.536 16.542 1.00 51.78 91 ARG A CA 1
ATOM 716 C C . ARG A 1 91 ? -9.257 -26.998 16.953 1.00 51.78 91 ARG A C 1
ATOM 718 O O . ARG A 1 91 ? -9.357 -27.864 16.087 1.00 51.78 91 ARG A O 1
ATOM 725 N N . GLU A 1 92 ? -9.179 -27.256 18.250 1.00 50.50 92 GLU A N 1
ATOM 726 C CA . GLU A 1 92 ? -9.422 -28.575 18.826 1.00 50.50 92 GLU A CA 1
ATOM 727 C C . GLU A 1 92 ? -10.789 -29.084 18.320 1.00 50.50 92 GLU A C 1
ATOM 729 O O . GLU A 1 92 ? -11.742 -28.293 18.274 1.00 50.50 92 GLU A O 1
ATOM 734 N N . PRO A 1 93 ? -10.906 -30.341 17.850 1.00 63.38 93 PRO A N 1
ATOM 735 C CA . PRO A 1 93 ? -12.202 -30.874 17.450 1.00 63.38 93 PRO A CA 1
ATOM 736 C C . PRO A 1 93 ? -13.162 -30.832 18.651 1.00 63.38 93 PRO A C 1
ATOM 738 O O . PRO A 1 93 ? -12.720 -31.029 19.785 1.00 63.38 93 PRO A O 1
ATOM 741 N N . PRO A 1 94 ? -14.464 -30.564 18.440 1.00 70.75 94 PRO A N 1
ATOM 742 C CA . PRO A 1 94 ? -15.429 -30.555 19.533 1.00 70.75 94 PRO A CA 1
ATOM 743 C C . PRO A 1 94 ? -15.423 -31.916 20.253 1.00 70.75 94 PRO A C 1
ATOM 745 O O . PRO A 1 94 ? -15.236 -32.946 19.594 1.00 70.75 94 PRO A O 1
ATOM 748 N N . PRO A 1 95 ? -15.624 -31.943 21.585 1.00 81.88 95 PRO A N 1
ATOM 749 C CA . PRO A 1 95 ? -15.653 -33.193 22.331 1.00 81.88 95 PRO A CA 1
ATOM 750 C C . PRO A 1 95 ? -16.747 -34.119 21.774 1.00 81.88 95 PRO A C 1
ATOM 752 O O . PRO A 1 95 ? -17.805 -33.632 21.355 1.00 81.88 95 PRO A O 1
ATOM 755 N N . PRO A 1 96 ? -16.516 -35.444 21.749 1.00 77.56 96 PRO A N 1
ATOM 756 C CA . PRO A 1 96 ? -17.527 -36.389 21.298 1.00 77.56 96 PRO A CA 1
ATOM 757 C C . PRO A 1 96 ? -18.782 -36.290 22.183 1.00 77.56 96 PRO A C 1
ATOM 759 O O . PRO A 1 96 ? -18.670 -35.998 23.378 1.00 77.56 96 PRO A O 1
ATOM 762 N N . PRO A 1 97 ? -19.983 -36.525 21.624 1.00 78.19 97 PRO A N 1
ATOM 763 C CA . PRO A 1 97 ? -21.209 -36.536 22.412 1.00 78.19 97 PRO A CA 1
ATOM 764 C C . PRO A 1 97 ? -21.157 -37.641 23.485 1.00 78.19 97 PRO A C 1
ATOM 766 O O . PRO A 1 97 ? -20.535 -38.683 23.253 1.00 78.19 97 PRO A O 1
ATOM 769 N N . P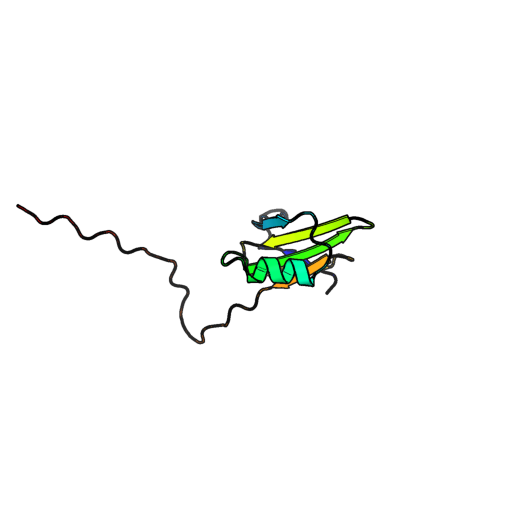RO A 1 98 ? -21.800 -37.443 24.652 1.00 75.62 98 PRO A N 1
ATOM 770 C CA . PRO A 1 98 ? -21.865 -38.467 25.689 1.00 75.62 98 PRO A CA 1
ATOM 771 C C . PRO A 1 98 ? -22.583 -39.719 25.166 1.00 75.62 98 PRO A C 1
ATOM 773 O O . PRO A 1 98 ? -23.604 -39.622 24.484 1.00 75.62 98 PRO A O 1
ATOM 776 N N . LEU A 1 99 ? -22.020 -40.890 25.471 1.00 72.81 99 LEU A N 1
ATOM 777 C CA . LEU A 1 99 ? -22.620 -42.187 25.153 1.00 72.81 99 LEU A CA 1
ATOM 778 C C . LEU A 1 99 ? -23.861 -42.440 26.040 1.00 72.81 99 LEU A C 1
ATOM 780 O O . LEU A 1 99 ? -23.886 -41.934 27.166 1.00 72.81 99 LEU A O 1
ATOM 784 N N . PRO A 1 100 ? -24.873 -43.179 25.538 1.00 74.88 100 PRO A N 1
ATOM 785 C CA . PRO A 1 100 ? -26.086 -43.525 26.284 1.00 74.88 100 PRO A CA 1
ATOM 786 C C . PRO A 1 100 ? -25.835 -44.482 27.456 1.00 74.88 100 PRO A C 1
ATOM 788 O O . PRO A 1 100 ? -24.878 -45.288 27.380 1.00 74.88 100 PRO A O 1
#

Foldseek 3Di:
DQWAFADDQDPPRDGPWDKDKDAPPPDPVSLVVVLVPDPQFFKWKWADDPPGIIIIGTSDHGPDIGRHGRIDIDGDDDPPPPDDPPDDDPPDPPDDDDDD

Radius of gyration: 18.08 Å; chains: 1; bounding box: 39×55×40 Å